Protein AF-A0A933E5T8-F1 (afdb_monomer_lite)

Sequence (38 aa):
MKPFYKPQDIDGLDYRRDLNDPGLFPYTRGIHETMYRG

Foldseek 3Di:
DDPDDDPVVCPPDDCCQHPNACCDPVNNVHNDNCVPND

pLDDT: mean 95.15, std 4.01, range [75.44, 97.94]

Structure (mmCIF, N/CA/C/O backbone):
data_AF-A0A933E5T8-F1
#
_entry.id   AF-A0A933E5T8-F1
#
loop_
_atom_site.group_PDB
_atom_site.id
_atom_site.type_symbol
_atom_site.label_atom_id
_atom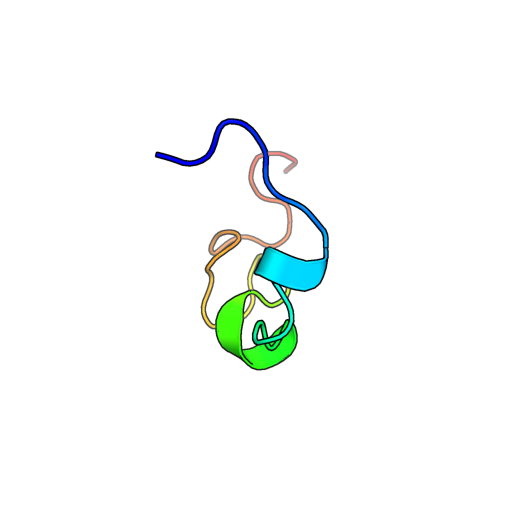_site.label_alt_id
_atom_site.label_comp_id
_atom_site.label_asym_id
_atom_site.label_entity_id
_atom_site.label_seq_id
_atom_site.pdbx_PDB_ins_code
_atom_site.Cartn_x
_atom_site.Cartn_y
_atom_site.Cartn_z
_atom_site.occupancy
_atom_site.B_iso_or_equiv
_atom_site.auth_seq_id
_atom_site.auth_comp_id
_atom_site.auth_asym_id
_atom_site.auth_atom_id
_atom_site.pdbx_PDB_model_num
ATOM 1 N N . MET A 1 1 ? -6.435 8.292 17.821 1.00 84.75 1 MET A N 1
ATOM 2 C CA . MET A 1 1 ? -5.800 7.200 17.047 1.00 84.75 1 MET A CA 1
ATOM 3 C C . MET A 1 1 ? -6.200 5.872 17.679 1.00 84.75 1 MET A C 1
ATOM 5 O O . MET A 1 1 ? -6.302 5.831 18.900 1.00 84.75 1 MET A O 1
ATOM 9 N N . LYS A 1 2 ? -6.492 4.829 16.888 1.00 92.00 2 LYS A N 1
ATOM 10 C CA . LYS A 1 2 ? -6.821 3.493 17.421 1.00 92.00 2 LYS A CA 1
ATOM 11 C C . LYS A 1 2 ? -5.529 2.759 17.842 1.00 92.00 2 LYS A C 1
ATOM 13 O O . LYS A 1 2 ? -4.525 2.930 17.156 1.00 92.00 2 LYS A O 1
ATOM 18 N N . PRO A 1 3 ? -5.531 1.957 18.925 1.00 94.88 3 PRO A N 1
ATOM 19 C CA . PRO A 1 3 ? -4.335 1.246 19.399 1.00 94.88 3 PRO A CA 1
ATOM 20 C C . PRO A 1 3 ? -3.924 0.069 18.500 1.00 94.88 3 PRO A C 1
ATOM 22 O O . PRO A 1 3 ? -2.754 -0.292 18.461 1.00 94.88 3 PRO A O 1
ATOM 25 N N . PHE A 1 4 ? -4.873 -0.527 17.777 1.00 96.00 4 PHE A N 1
ATOM 26 C CA . PHE A 1 4 ? -4.639 -1.556 16.766 1.00 96.00 4 PHE A CA 1
ATOM 27 C C . PHE A 1 4 ? -5.800 -1.566 15.764 1.00 96.00 4 PHE A C 1
ATOM 29 O O . PHE A 1 4 ? -6.898 -1.097 16.082 1.00 96.00 4 PHE A O 1
ATOM 36 N N . TYR A 1 5 ? -5.543 -2.106 14.573 1.00 95.12 5 TYR A N 1
ATOM 37 C CA . TYR A 1 5 ? -6.534 -2.286 13.512 1.00 95.12 5 TYR A CA 1
ATOM 38 C C . TYR A 1 5 ? -6.885 -3.767 13.366 1.00 95.12 5 TYR A C 1
ATOM 40 O O . TYR A 1 5 ? -6.042 -4.643 13.566 1.00 95.12 5 TYR A O 1
ATOM 48 N N . LYS A 1 6 ? -8.145 -4.040 13.051 1.00 95.88 6 LYS A N 1
ATOM 49 C CA . LYS A 1 6 ? -8.717 -5.369 12.849 1.00 95.88 6 LYS A CA 1
ATOM 50 C C . LYS A 1 6 ? -9.138 -5.544 11.385 1.00 95.88 6 LYS A C 1
ATOM 52 O O . LYS A 1 6 ? -9.274 -4.549 10.678 1.00 95.88 6 LYS A O 1
ATOM 57 N N . PRO A 1 7 ? -9.428 -6.777 10.934 1.00 95.62 7 PRO A N 1
ATOM 58 C CA . PRO A 1 7 ? -9.968 -7.004 9.593 1.00 95.62 7 PRO A CA 1
ATOM 59 C C . PRO A 1 7 ? -11.213 -6.162 9.268 1.00 95.62 7 PRO A C 1
ATOM 61 O O . PRO A 1 7 ? -11.329 -5.678 8.153 1.00 95.62 7 PRO A O 1
ATOM 64 N N . GLN A 1 8 ? -12.083 -5.881 10.245 1.00 96.19 8 GLN A N 1
ATOM 65 C CA . GLN A 1 8 ? -13.270 -5.039 10.024 1.00 96.19 8 GLN A CA 1
ATOM 66 C C . GLN A 1 8 ? -12.932 -3.590 9.638 1.00 96.19 8 GLN A C 1
ATOM 68 O O . GLN A 1 8 ? -13.758 -2.887 9.063 1.00 96.19 8 GLN A O 1
ATOM 73 N N . ASP A 1 9 ? -11.723 -3.111 9.951 1.00 96.25 9 ASP A N 1
ATOM 74 C CA . ASP A 1 9 ? -11.296 -1.760 9.579 1.00 96.25 9 ASP A CA 1
ATOM 75 C C . ASP A 1 9 ? -11.011 -1.625 8.070 1.00 96.25 9 ASP A C 1
ATOM 77 O O . ASP A 1 9 ? -10.821 -0.507 7.594 1.00 96.25 9 ASP A O 1
ATOM 81 N N . ILE A 1 10 ? -11.002 -2.7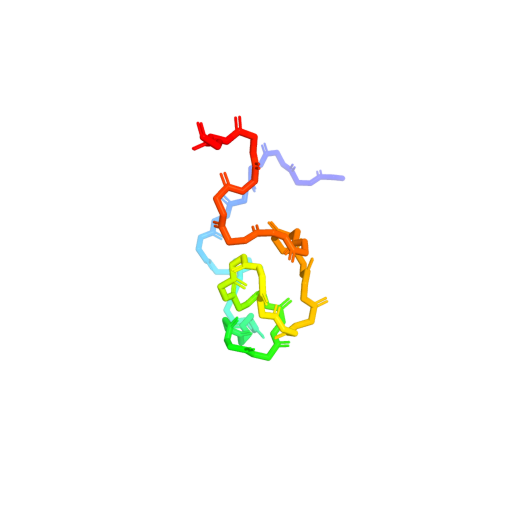33 7.315 1.00 94.94 10 ILE A N 1
ATOM 82 C CA . ILE A 1 10 ? -10.810 -2.756 5.856 1.00 94.94 10 ILE A CA 1
ATOM 83 C C . ILE A 1 10 ? -12.021 -3.310 5.087 1.00 94.94 10 ILE A C 1
ATOM 85 O O . ILE A 1 10 ? -11.905 -3.540 3.887 1.00 94.94 10 ILE A O 1
ATOM 89 N N . ASP A 1 11 ? -13.187 -3.475 5.724 1.00 94.06 11 ASP A N 1
ATOM 90 C CA . ASP A 1 11 ? -14.388 -4.071 5.098 1.00 94.06 11 ASP A CA 1
ATOM 91 C C . ASP A 1 11 ? -14.889 -3.315 3.843 1.00 94.06 11 ASP A C 1
ATOM 93 O O . ASP A 1 11 ? -15.644 -3.865 3.046 1.00 94.06 11 ASP A O 1
ATOM 97 N N . GLY A 1 12 ? -14.467 -2.063 3.636 1.00 94.62 12 GLY A N 1
ATOM 98 C CA . GLY A 1 12 ? -14.804 -1.257 2.454 1.00 94.62 12 GLY A CA 1
ATOM 99 C C . GLY A 1 12 ? -13.713 -1.170 1.381 1.00 94.62 12 GLY A C 1
ATOM 100 O O . GLY A 1 12 ? -13.907 -0.462 0.393 1.00 94.62 12 GLY A O 1
ATOM 101 N N . LEU A 1 13 ? -12.565 -1.823 1.578 1.00 96.12 13 LEU A N 1
ATOM 102 C CA . LEU A 1 13 ? -11.441 -1.761 0.646 1.00 96.12 13 LEU A CA 1
ATOM 103 C C . LEU A 1 13 ? -11.713 -2.647 -0.576 1.00 96.12 13 LEU A C 1
ATOM 105 O O . LEU A 1 13 ? -11.775 -3.871 -0.461 1.00 96.12 13 LEU A O 1
ATOM 109 N N . ASP A 1 14 ? -11.797 -2.047 -1.763 1.00 96.81 14 ASP A N 1
ATOM 110 C CA . ASP A 1 14 ? -11.784 -2.800 -3.016 1.00 96.81 14 ASP A CA 1
ATOM 111 C C . ASP A 1 14 ? -10.336 -2.965 -3.469 1.00 96.81 14 ASP A C 1
ATOM 113 O O . ASP A 1 14 ? -9.703 -2.029 -3.955 1.00 96.81 14 ASP A O 1
ATOM 117 N N . TYR A 1 15 ? -9.805 -4.180 -3.337 1.00 96.62 15 TYR A N 1
ATOM 118 C CA . TYR A 1 15 ? -8.416 -4.461 -3.677 1.00 96.62 15 TYR A CA 1
ATOM 119 C C . TYR A 1 15 ? -8.039 -4.014 -5.092 1.00 96.62 15 TYR A C 1
ATOM 121 O O . TYR A 1 15 ? -6.994 -3.3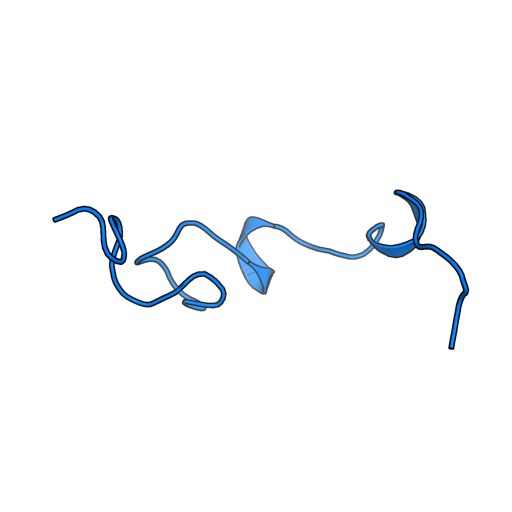95 -5.257 1.00 96.62 15 TYR A O 1
ATOM 129 N N . ARG A 1 16 ? -8.851 -4.309 -6.115 1.00 97.00 16 ARG A N 1
ATOM 130 C CA . ARG A 1 16 ? -8.471 -4.039 -7.514 1.00 97.00 16 ARG A CA 1
ATOM 131 C C . ARG A 1 16 ? -8.557 -2.558 -7.846 1.00 97.00 16 ARG A C 1
ATOM 133 O O . ARG A 1 16 ? -7.741 -2.064 -8.617 1.00 97.00 16 ARG A O 1
ATOM 140 N N . ARG A 1 17 ? -9.545 -1.865 -7.281 1.00 97.25 17 ARG A N 1
ATOM 141 C CA . ARG A 1 17 ? -9.754 -0.435 -7.517 1.00 97.25 17 ARG A CA 1
ATOM 142 C C . ARG A 1 17 ? -8.795 0.431 -6.703 1.00 97.25 17 ARG A C 1
ATOM 144 O O . ARG A 1 17 ? -8.285 1.412 -7.231 1.00 97.25 17 ARG A O 1
ATOM 151 N N . ASP A 1 18 ? -8.563 0.072 -5.441 1.00 97.38 18 ASP A N 1
ATOM 152 C CA . ASP A 1 18 ? -7.924 0.955 -4.460 1.00 97.38 18 ASP A CA 1
ATOM 153 C C . ASP A 1 18 ? -6.426 0.639 -4.258 1.00 97.38 18 ASP A C 1
ATOM 155 O O . ASP A 1 18 ? -5.639 1.541 -3.958 1.00 97.38 18 ASP A O 1
ATOM 159 N N . LEU A 1 19 ? -6.001 -0.622 -4.438 1.00 96.94 19 LEU A N 1
ATOM 160 C CA . LEU A 1 19 ? -4.626 -1.062 -4.151 1.00 96.94 19 LEU A CA 1
ATOM 161 C C . LEU A 1 19 ? -3.886 -1.598 -5.387 1.00 96.94 19 LEU A C 1
ATOM 163 O O . LEU A 1 19 ? -2.794 -1.124 -5.696 1.00 96.94 19 LEU A O 1
ATOM 167 N N . ASN A 1 20 ? -4.505 -2.568 -6.059 1.00 97.50 20 ASN A N 1
ATOM 168 C CA . ASN A 1 20 ? -4.054 -3.359 -7.205 1.00 97.50 20 ASN A CA 1
ATOM 169 C C . ASN A 1 20 ? -2.637 -3.951 -7.078 1.00 97.50 20 ASN A C 1
ATOM 171 O O . ASN A 1 20 ? -1.993 -3.840 -6.033 1.00 97.50 20 ASN A O 1
ATOM 175 N N . ASP A 1 21 ? -2.164 -4.660 -8.105 1.00 97.88 21 ASP A N 1
ATOM 176 C CA . ASP A 1 21 ? -0.780 -5.136 -8.190 1.00 97.88 21 ASP A CA 1
ATOM 177 C C . ASP A 1 21 ? 0.245 -4.013 -8.396 1.00 97.88 21 ASP A C 1
ATOM 179 O O . ASP A 1 21 ? -0.088 -2.982 -8.985 1.00 97.88 21 ASP A O 1
ATOM 183 N N . PRO A 1 22 ? 1.481 -4.145 -7.860 1.00 97.62 22 PRO A N 1
ATOM 184 C CA . PRO A 1 22 ? 2.533 -3.171 -8.123 1.00 97.62 22 PRO A CA 1
ATOM 185 C C . PRO A 1 22 ? 2.764 -3.098 -9.630 1.00 97.62 22 PRO A C 1
ATOM 187 O O . PRO A 1 22 ? 2.711 -4.114 -10.318 1.00 97.62 22 PRO A O 1
ATOM 190 N N . GLY A 1 23 ? 2.996 -1.901 -10.153 1.00 97.06 23 GLY A N 1
ATOM 191 C CA . GLY A 1 23 ? 3.080 -1.685 -11.595 1.00 97.06 23 GLY A CA 1
ATOM 192 C C . GLY A 1 23 ? 1.734 -1.604 -12.313 1.00 97.06 23 GLY A C 1
ATOM 193 O O . GLY A 1 23 ? 1.724 -1.316 -13.506 1.00 97.06 23 GLY A O 1
ATOM 194 N N . LEU A 1 24 ? 0.603 -1.765 -11.616 1.00 97.94 24 LEU A N 1
ATOM 195 C CA . LEU A 1 24 ? -0.732 -1.547 -12.175 1.00 97.94 24 LEU A CA 1
ATOM 196 C C . LEU A 1 24 ? -1.409 -0.331 -11.539 1.00 97.94 24 LEU A C 1
ATOM 198 O O . LEU A 1 24 ? -1.254 -0.060 -10.349 1.00 97.94 24 LEU A O 1
ATOM 202 N N . PHE A 1 25 ? -2.215 0.385 -12.328 1.00 96.19 25 PHE A N 1
ATOM 203 C CA . PHE A 1 25 ? -3.074 1.467 -11.835 1.00 96.19 25 PHE A CA 1
ATOM 204 C C . PHE A 1 25 ? -3.958 0.972 -10.667 1.00 96.19 25 PHE A C 1
ATOM 206 O O . PHE A 1 25 ? -4.514 -0.121 -10.783 1.00 96.19 25 PHE A O 1
ATOM 213 N N . PRO A 1 26 ? -4.134 1.732 -9.566 1.00 97.12 26 PRO A N 1
ATOM 214 C CA . PRO A 1 26 ? -3.748 3.136 -9.349 1.00 97.12 26 PRO A CA 1
ATOM 215 C C . PRO A 1 26 ? -2.307 3.352 -8.856 1.00 97.12 26 PRO A C 1
ATOM 217 O O . PRO A 1 26 ? -1.967 4.446 -8.415 1.00 97.12 26 PRO A O 1
ATOM 220 N N . TYR A 1 27 ? -1.449 2.334 -8.935 1.00 96.81 27 TYR A N 1
ATOM 221 C CA . TYR A 1 27 ? -0.044 2.377 -8.521 1.00 96.81 27 TYR A CA 1
ATOM 222 C C . TYR A 1 27 ? 0.159 2.665 -7.029 1.00 96.81 27 TYR A C 1
ATOM 224 O O . TYR A 1 27 ? 1.240 3.085 -6.615 1.00 96.81 27 TYR A O 1
ATOM 232 N N . THR A 1 28 ? -0.848 2.377 -6.196 1.00 97.12 28 THR A N 1
ATOM 233 C CA . THR A 1 28 ? -0.771 2.517 -4.733 1.00 97.12 28 THR A CA 1
ATOM 234 C C . THR A 1 28 ? 0.390 1.705 -4.151 1.00 97.12 28 THR A C 1
ATOM 236 O O . THR A 1 28 ? 1.014 2.126 -3.179 1.00 97.12 28 THR A O 1
ATOM 239 N N . ARG A 1 29 ? 0.731 0.558 -4.764 1.00 96.31 29 ARG A N 1
ATOM 240 C CA . ARG A 1 29 ? 1.879 -0.284 -4.374 1.00 96.31 29 ARG A CA 1
ATOM 241 C C . ARG A 1 29 ? 3.170 -0.008 -5.151 1.00 96.31 29 ARG A C 1
ATOM 243 O O . ARG A 1 29 ? 4.115 -0.783 -5.042 1.00 96.31 29 ARG A O 1
ATOM 250 N N . GLY A 1 30 ? 3.220 1.109 -5.874 1.00 96.81 30 GLY A N 1
ATOM 251 C CA . GLY A 1 30 ? 4.353 1.549 -6.681 1.00 96.81 30 GLY A CA 1
ATOM 252 C C . GLY A 1 30 ? 4.182 1.276 -8.174 1.00 96.81 30 GLY A C 1
ATOM 253 O O . GLY A 1 30 ? 3.375 0.447 -8.591 1.00 96.81 30 GLY A O 1
ATOM 254 N N . ILE A 1 31 ? 4.943 2.015 -8.985 1.00 96.88 31 ILE A N 1
ATOM 255 C CA . ILE A 1 31 ? 4.850 2.007 -10.457 1.00 96.88 31 ILE A CA 1
ATOM 256 C C . ILE A 1 31 ? 5.633 0.871 -11.129 1.00 96.88 31 ILE A C 1
ATOM 258 O O . ILE A 1 31 ? 5.478 0.653 -12.325 1.00 96.88 31 ILE A O 1
ATOM 262 N N . HIS A 1 32 ? 6.485 0.164 -10.388 1.00 96.62 32 HIS A N 1
ATOM 263 C CA . HIS A 1 32 ? 7.304 -0.926 -10.914 1.00 96.62 32 HIS A CA 1
ATOM 264 C C . HIS A 1 32 ? 6.822 -2.261 -10.347 1.00 96.62 32 HIS A C 1
ATOM 266 O O . HIS A 1 32 ? 6.654 -2.383 -9.136 1.00 96.62 32 HIS A O 1
ATOM 272 N N . GLU A 1 33 ? 6.662 -3.276 -11.197 1.00 95.56 33 GLU A N 1
ATOM 273 C CA . GLU A 1 33 ? 6.170 -4.603 -10.790 1.00 95.56 33 GLU A CA 1
ATOM 274 C C . GLU A 1 33 ? 7.059 -5.268 -9.723 1.00 95.56 33 GLU A C 1
ATOM 276 O O . GLU A 1 33 ? 6.565 -5.849 -8.757 1.00 95.56 33 GLU A O 1
ATOM 281 N N . THR A 1 34 ? 8.383 -5.143 -9.853 1.00 96.12 34 THR A N 1
ATOM 282 C CA . THR A 1 34 ? 9.365 -5.748 -8.933 1.00 96.12 34 THR A CA 1
ATOM 283 C C . THR A 1 34 ? 9.850 -4.796 -7.839 1.00 96.12 34 THR A C 1
ATOM 285 O O . THR A 1 34 ? 10.581 -5.208 -6.931 1.00 96.12 34 THR A O 1
ATOM 288 N N . MET A 1 35 ? 9.437 -3.527 -7.882 1.00 9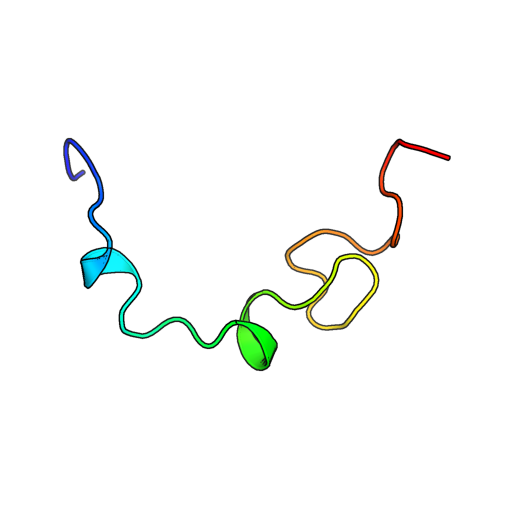3.94 35 MET A N 1
ATOM 289 C CA . MET A 1 35 ? 9.924 -2.468 -6.997 1.00 93.94 35 MET A CA 1
ATOM 290 C C . MET A 1 35 ? 11.463 -2.433 -6.955 1.00 93.94 35 MET A C 1
ATOM 292 O O . MET A 1 35 ? 12.102 -2.216 -7.976 1.00 93.94 35 MET A O 1
ATOM 296 N N . TYR A 1 36 ? 12.075 -2.651 -5.791 1.00 93.88 36 TYR A N 1
ATOM 297 C CA . TYR A 1 36 ? 13.532 -2.604 -5.617 1.00 93.88 36 TYR A CA 1
ATOM 298 C C . TYR A 1 36 ? 14.233 -3.948 -5.868 1.00 93.88 36 TYR A C 1
ATOM 300 O O . TYR A 1 36 ? 15.418 -4.076 -5.577 1.00 93.88 36 TYR A O 1
ATOM 308 N N . ARG A 1 37 ? 13.511 -4.968 -6.347 1.00 90.50 37 ARG A N 1
ATOM 309 C CA . ARG A 1 37 ? 14.020 -6.338 -6.533 1.00 90.50 37 ARG A CA 1
ATOM 310 C C . ARG A 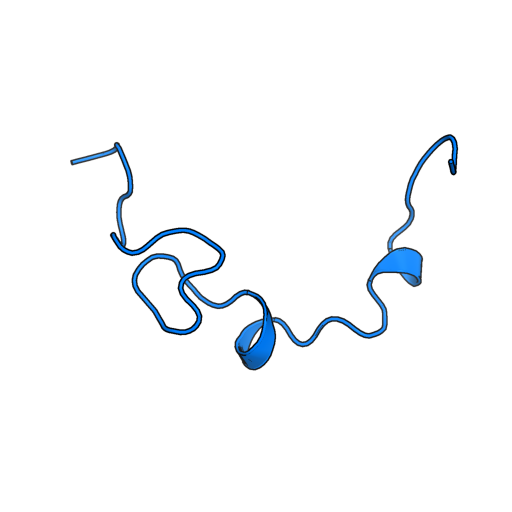1 37 ? 14.371 -6.644 -7.993 1.00 90.50 37 ARG A C 1
ATOM 312 O O . ARG A 1 37 ? 14.066 -7.738 -8.455 1.00 90.50 37 ARG A O 1
ATOM 319 N N . GLY A 1 38 ? 14.910 -5.653 -8.708 1.00 75.44 38 GLY A N 1
ATOM 320 C CA . GLY A 1 38 ? 15.397 -5.826 -10.083 1.00 75.44 38 GLY A CA 1
ATOM 321 C C . GLY A 1 38 ? 16.368 -6.992 -10.230 1.00 75.44 38 GLY A C 1
ATOM 322 O O . GLY A 1 38 ? 17.050 -7.321 -9.233 1.00 75.44 38 GLY A O 1
#

Radius of gyration: 13.04 Å; chains: 1; bounding box: 30×14×32 Å

Secondary structure (DSSP, 8-state):
--SS--GGGGTT--IIIII-STTSTT-TT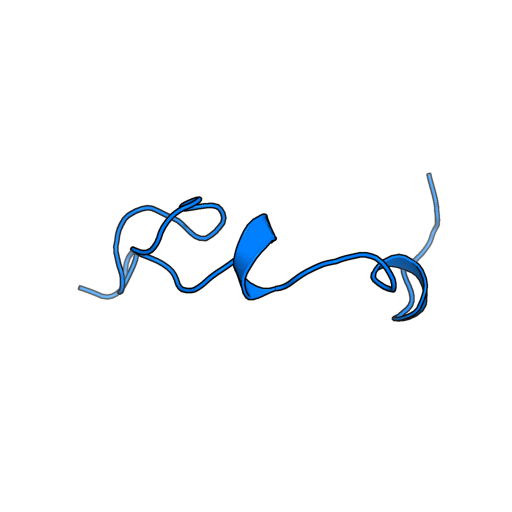-SSTTTT--